Protein AF-A0A4R8VEF9-F1 (afdb_monomer_lite)

Radius of gyration: 25.26 Å; chains: 1; bounding box: 30×71×43 Å

Organism: NCBI:txid995038

pLDDT: mean 72.82, std 11.42, range [38.94, 88.0]

Foldseek 3Di:
DDPPPPCPPPPDQDDPVDDRDPDDDDDPPDDPDPVVVVVCVVPVDPPPDPPVVVPPPPPPDPDDD

Structure (mmCIF, N/CA/C/O backbone):
data_AF-A0A4R8VEF9-F1
#
_entry.id   AF-A0A4R8VEF9-F1
#
loop_
_atom_site.group_PDB
_atom_site.id
_atom_site.type_symbol
_atom_site.label_atom_id
_atom_site.label_alt_id
_atom_site.label_comp_id
_atom_site.label_asym_id
_atom_site.label_entity_id
_atom_site.label_seq_id
_atom_site.pdbx_PDB_ins_code
_atom_site.Cartn_x
_atom_site.Cartn_y
_atom_site.Cartn_z
_atom_site.occupancy
_atom_site.B_iso_or_equiv
_atom_site.auth_seq_id
_atom_site.auth_comp_id
_atom_site.auth_asym_id
_atom_site.auth_atom_id
_atom_site.pdbx_PDB_model_num
ATOM 1 N N . MET A 1 1 ? 10.836 35.428 20.960 1.00 38.94 1 MET A N 1
ATOM 2 C CA . MET A 1 1 ? 9.795 35.066 21.943 1.00 38.94 1 MET A CA 1
ATOM 3 C C . MET A 1 1 ? 9.123 33.801 21.452 1.00 38.94 1 MET A C 1
ATOM 5 O O . MET A 1 1 ? 8.234 33.878 20.618 1.00 38.94 1 MET A O 1
ATOM 9 N N . SER A 1 2 ? 9.614 32.642 21.884 1.00 49.84 2 SER A N 1
ATOM 10 C CA . SER A 1 2 ? 8.996 31.361 21.546 1.00 49.84 2 SER A CA 1
ATOM 11 C C . SER A 1 2 ? 7.945 31.069 22.606 1.00 49.84 2 SER A C 1
ATOM 13 O O . SER A 1 2 ? 8.293 30.733 23.740 1.00 49.84 2 SER A O 1
ATOM 15 N N . LEU A 1 3 ? 6.674 31.260 22.251 1.00 60.41 3 LEU A N 1
ATOM 16 C CA . LEU A 1 3 ? 5.559 30.711 23.012 1.00 60.41 3 LEU A CA 1
ATOM 17 C C . LEU A 1 3 ? 5.699 29.194 22.918 1.00 60.41 3 LEU A C 1
ATOM 19 O O . LEU A 1 3 ? 5.292 28.585 21.933 1.00 60.41 3 LEU A O 1
ATOM 23 N N . HIS A 1 4 ? 6.357 28.603 23.915 1.00 56.00 4 HIS A N 1
ATOM 24 C CA . HIS A 1 4 ? 6.209 27.188 24.198 1.00 56.00 4 HIS A CA 1
ATOM 25 C C . HIS A 1 4 ? 4.723 27.005 24.471 1.00 56.00 4 HIS A C 1
ATOM 27 O O . HIS A 1 4 ? 4.233 27.361 25.542 1.00 56.00 4 HIS A O 1
ATOM 33 N N . PHE A 1 5 ? 3.998 26.562 23.447 1.00 57.19 5 PHE A N 1
ATOM 34 C CA . PHE A 1 5 ? 2.637 26.095 23.578 1.00 57.19 5 PHE A CA 1
ATOM 35 C C . PHE A 1 5 ? 2.750 24.813 24.402 1.00 57.19 5 PHE A C 1
ATOM 37 O O . PHE A 1 5 ? 2.917 23.716 23.877 1.00 57.19 5 PHE A O 1
ATOM 44 N N . GLU A 1 6 ? 2.797 25.004 25.719 1.00 57.06 6 GLU A N 1
ATOM 45 C CA . GLU A 1 6 ? 2.545 24.008 26.750 1.00 57.06 6 GLU A CA 1
ATOM 46 C C . GLU A 1 6 ? 1.109 23.534 26.506 1.00 57.06 6 GLU A C 1
ATOM 48 O O . GLU A 1 6 ? 0.145 23.982 27.119 1.00 57.06 6 GLU A O 1
ATOM 53 N N . HIS A 1 7 ? 0.942 22.694 25.488 1.00 60.47 7 HIS A N 1
ATOM 54 C CA . HIS A 1 7 ? -0.269 21.933 25.293 1.00 60.47 7 HIS A CA 1
ATOM 55 C C . HIS A 1 7 ? -0.143 20.763 26.246 1.00 60.47 7 HIS A C 1
ATOM 57 O O . HIS A 1 7 ? 0.232 19.667 25.843 1.00 60.47 7 HIS A O 1
ATOM 63 N N . SER A 1 8 ? -0.384 21.004 27.532 1.00 60.94 8 SER A N 1
ATOM 64 C CA . SER A 1 8 ? -0.692 19.917 28.443 1.00 60.94 8 SER A CA 1
ATOM 65 C C . SER A 1 8 ? -1.962 19.286 27.855 1.00 60.94 8 SER A C 1
ATOM 67 O O . SER A 1 8 ? -3.010 19.943 27.878 1.00 60.94 8 SER A O 1
ATOM 69 N N . PRO A 1 9 ? -1.903 18.088 27.232 1.00 62.62 9 PRO A N 1
ATOM 70 C CA . PRO A 1 9 ? -3.098 17.499 26.665 1.00 62.62 9 PRO A CA 1
ATOM 71 C C . PRO A 1 9 ? -3.991 17.219 27.864 1.00 62.62 9 PRO A C 1
ATOM 73 O O . PRO A 1 9 ? -3.678 16.365 28.699 1.00 62.62 9 PRO A O 1
ATOM 76 N N . GLN A 1 10 ? -5.057 18.006 28.006 1.00 65.38 10 GLN A N 1
ATOM 77 C CA . GLN A 1 10 ? -6.143 17.703 28.924 1.00 65.38 10 GLN A CA 1
ATOM 78 C C . GLN A 1 10 ? -6.433 16.216 28.716 1.00 65.38 10 GLN A C 1
ATOM 80 O O . GLN A 1 10 ? -6.685 15.812 27.580 1.00 65.38 10 GLN A O 1
ATOM 85 N N . ARG A 1 11 ? -6.251 15.385 29.753 1.00 68.00 11 ARG A N 1
ATOM 86 C CA . ARG A 1 11 ? -6.408 13.927 29.651 1.00 68.00 11 ARG A CA 1
ATOM 87 C C . ARG A 1 11 ? -7.875 13.628 29.356 1.00 68.00 11 ARG A C 1
ATOM 89 O O . ARG A 1 11 ? -8.661 13.399 30.269 1.00 68.00 11 ARG A O 1
ATOM 96 N N . HIS A 1 12 ? -8.242 13.711 28.087 1.00 73.88 12 HIS A N 1
ATOM 97 C CA . HIS A 1 12 ? -9.583 13.469 27.609 1.00 73.88 12 HIS A CA 1
ATOM 98 C C . HIS A 1 12 ? -9.829 11.968 27.680 1.00 73.88 12 HIS A C 1
ATOM 100 O O . HIS A 1 12 ? -9.107 11.188 27.059 1.00 73.88 12 HIS A O 1
ATOM 106 N N . VAL A 1 13 ? -10.808 11.572 28.488 1.00 81.19 13 VAL A N 1
ATOM 107 C CA . VAL A 1 13 ? -11.275 10.191 28.556 1.00 81.19 13 VAL A CA 1
ATOM 108 C C . VAL A 1 13 ? -12.474 10.089 27.608 1.00 81.19 13 VAL A C 1
ATOM 110 O O . VAL A 1 13 ? -13.480 10.744 27.874 1.00 81.19 13 VAL A O 1
ATOM 113 N N . PRO A 1 14 ? -12.370 9.313 26.516 1.00 81.75 14 PRO A N 1
ATOM 114 C CA . PRO A 1 14 ? -13.441 9.123 25.542 1.00 81.75 14 PRO A CA 1
ATOM 115 C C . PRO A 1 14 ? -14.735 8.631 26.200 1.00 81.75 14 PRO A C 1
ATOM 117 O O . PRO A 1 14 ? -14.705 7.764 27.081 1.00 81.75 14 PRO A O 1
ATOM 120 N N . GLY A 1 15 ? -15.875 9.165 25.763 1.00 85.69 15 GLY A N 1
ATOM 121 C CA . GLY A 1 15 ? -17.189 8.703 26.212 1.00 85.69 15 GLY A CA 1
ATOM 122 C C . GLY A 1 15 ? -17.545 7.295 25.697 1.00 85.69 15 GLY A C 1
ATOM 123 O O . GLY A 1 15 ? -16.935 6.801 24.748 1.00 85.69 15 GLY A O 1
ATOM 124 N N . PRO A 1 16 ? -18.562 6.628 26.274 1.00 84.38 16 PRO A N 1
ATOM 125 C CA . PRO A 1 16 ? -19.060 5.336 25.799 1.00 84.38 16 PRO A CA 1
ATOM 126 C C . PRO A 1 16 ? -19.727 5.491 24.422 1.00 84.38 16 PRO A C 1
ATOM 128 O O . PRO A 1 16 ? -20.922 5.749 24.316 1.00 84.38 16 PRO A O 1
ATOM 131 N N . GLY A 1 17 ? -18.930 5.387 23.361 1.00 83.19 17 GLY A N 1
ATOM 132 C CA . GLY A 1 17 ? -19.349 5.622 21.976 1.00 83.19 17 GLY A CA 1
ATOM 133 C C . GLY A 1 17 ? -18.344 6.443 21.172 1.00 83.19 17 GLY A C 1
ATOM 134 O O . GLY A 1 17 ? -18.371 6.394 19.946 1.00 83.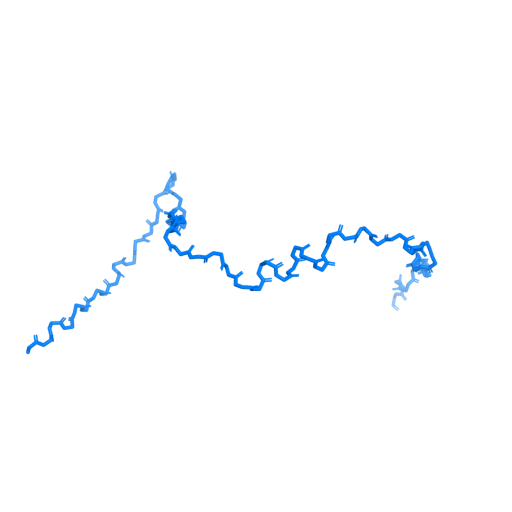19 17 GLY A O 1
ATOM 135 N N . GLU A 1 18 ? -17.423 7.141 21.841 1.00 83.25 18 GLU A N 1
ATOM 136 C CA . GLU A 1 18 ? -16.274 7.742 21.174 1.00 83.25 18 GLU A CA 1
ATOM 137 C C . GLU A 1 18 ? -15.156 6.713 20.981 1.00 83.25 18 GLU A C 1
ATOM 139 O O . GLU A 1 18 ? -14.891 5.895 21.871 1.00 83.25 18 GLU A O 1
ATOM 144 N N . PRO A 1 19 ? -14.471 6.740 19.825 1.00 80.00 19 PRO A N 1
ATOM 145 C CA . PRO A 1 19 ? -13.320 5.889 19.605 1.00 80.00 19 PRO A CA 1
ATOM 146 C C . PRO A 1 19 ? -12.215 6.270 20.590 1.00 80.00 19 PRO A C 1
ATOM 148 O O . PR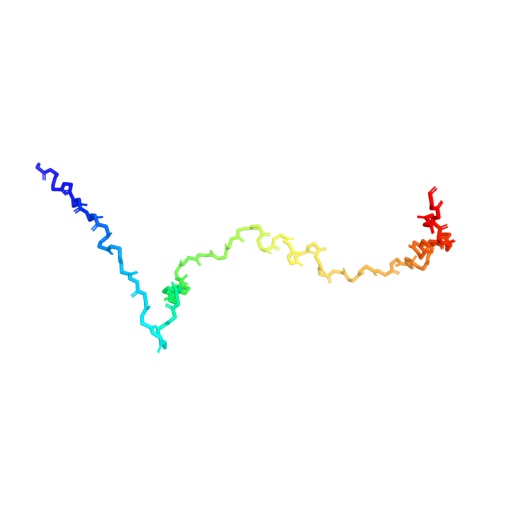O A 1 19 ? -11.839 7.432 20.727 1.00 80.00 19 PRO A O 1
ATOM 151 N N . SER A 1 20 ? -11.679 5.257 21.273 1.00 80.19 20 SER A N 1
ATOM 152 C CA . SER A 1 20 ? -10.651 5.473 22.293 1.00 80.19 20 SER A CA 1
ATOM 153 C C . SER A 1 20 ? -9.336 6.013 21.718 1.00 80.19 20 SER A C 1
ATOM 155 O O . SER A 1 20 ? -8.555 6.673 22.401 1.00 80.19 20 SER A O 1
ATOM 157 N N . ILE A 1 21 ? -9.120 5.758 20.428 1.00 79.88 21 ILE A N 1
ATOM 158 C CA . ILE A 1 21 ? -8.008 6.281 19.646 1.00 79.88 21 ILE A CA 1
ATOM 159 C C . ILE A 1 21 ? -8.589 7.265 18.624 1.00 79.88 21 ILE A C 1
ATOM 161 O O . ILE A 1 21 ? -9.469 6.865 17.855 1.00 79.88 21 ILE A O 1
ATOM 165 N N . PRO A 1 22 ? -8.112 8.522 18.580 1.00 76.94 22 PRO A N 1
ATOM 166 C CA . PRO A 1 22 ? -8.466 9.447 17.513 1.00 76.94 22 PRO A CA 1
ATOM 167 C C . PRO A 1 22 ? -8.144 8.832 16.149 1.00 76.94 22 PRO A C 1
ATOM 169 O O . PRO A 1 22 ? -7.046 8.312 15.943 1.00 76.94 22 PRO A O 1
ATOM 172 N N . GLN A 1 23 ? -9.090 8.886 15.214 1.00 78.50 23 GLN A N 1
ATOM 173 C CA . GLN A 1 23 ? -8.835 8.464 13.840 1.00 78.50 23 GLN A CA 1
ATOM 174 C C . GLN A 1 23 ? -7.856 9.464 13.213 1.00 78.50 23 GLN A C 1
ATOM 176 O O . GLN A 1 23 ? -8.210 10.617 12.987 1.00 78.50 23 GLN A O 1
ATOM 181 N N . LEU A 1 24 ? -6.609 9.043 13.000 1.00 75.00 24 LEU A N 1
ATOM 182 C CA . LEU A 1 24 ? -5.619 9.839 12.283 1.00 75.00 24 LEU A CA 1
ATOM 183 C C . LEU A 1 24 ? -5.822 9.594 10.785 1.00 75.00 24 LEU A C 1
ATOM 185 O O . LEU A 1 24 ? -5.704 8.455 10.331 1.00 75.00 24 LEU A O 1
ATOM 189 N N . GLU A 1 25 ? -6.146 10.639 10.026 1.00 77.75 25 GLU A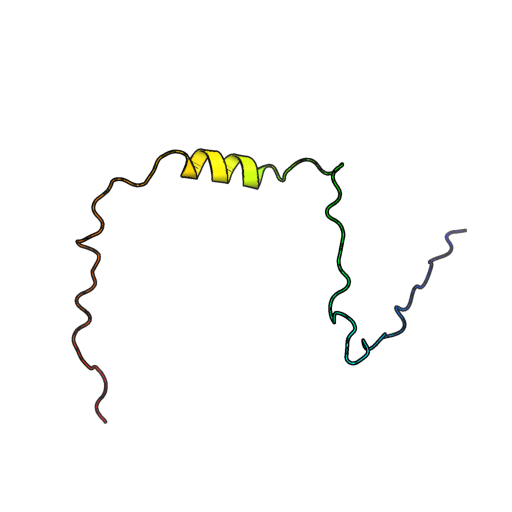 N 1
ATOM 190 C CA . GLU A 1 25 ? -6.161 10.550 8.566 1.00 77.75 25 GLU A CA 1
ATOM 191 C C . GLU A 1 25 ? -4.749 10.226 8.063 1.00 77.75 25 GLU A C 1
ATOM 193 O O . GLU A 1 25 ? -3.755 10.754 8.570 1.00 77.75 25 GLU A O 1
ATOM 198 N N . VAL A 1 26 ? -4.648 9.339 7.073 1.00 79.12 26 VAL A N 1
ATOM 199 C CA . VAL A 1 26 ? -3.378 9.112 6.378 1.00 79.12 26 VAL A CA 1
ATOM 200 C C . VAL A 1 26 ? -3.047 10.351 5.553 1.00 79.12 26 VAL A C 1
ATOM 202 O O . VAL A 1 26 ? -3.828 10.766 4.697 1.00 79.12 26 VAL A O 1
ATOM 205 N N . ASP A 1 27 ? -1.890 10.952 5.819 1.00 75.19 27 ASP A N 1
ATOM 206 C CA . ASP A 1 27 ? -1.400 12.081 5.036 1.00 75.19 27 ASP A CA 1
ATOM 207 C C . ASP A 1 27 ? -0.999 11.592 3.638 1.00 75.19 27 ASP A C 1
ATOM 209 O O . ASP A 1 27 ? 0.015 10.920 3.458 1.00 75.19 27 ASP A O 1
ATOM 213 N N . GLN A 1 28 ? -1.818 11.936 2.645 1.00 77.25 28 GLN A N 1
ATOM 214 C CA . GLN A 1 28 ? -1.629 11.544 1.246 1.00 77.25 28 GLN A CA 1
ATOM 215 C C . GLN A 1 28 ? -0.442 12.253 0.570 1.00 7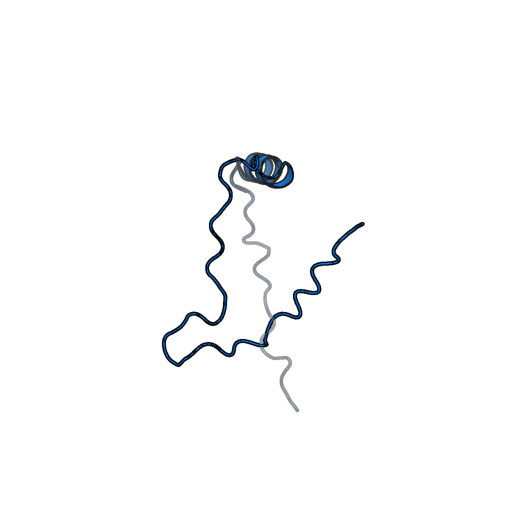7.25 28 GLN A C 1
ATOM 217 O O . GLN A 1 28 ? -0.088 11.906 -0.555 1.00 77.25 28 GLN A O 1
ATOM 222 N N . THR A 1 29 ? 0.151 13.266 1.212 1.00 81.81 29 THR A N 1
ATOM 223 C CA . THR A 1 29 ? 1.344 13.970 0.712 1.00 81.81 29 THR A CA 1
ATOM 224 C C . THR A 1 29 ? 2.645 13.314 1.163 1.00 81.81 29 THR A C 1
ATOM 226 O O . THR A 1 29 ? 3.705 13.594 0.597 1.00 81.81 29 THR A O 1
ATOM 229 N N . ILE A 1 30 ? 2.576 12.418 2.150 1.00 78.88 30 ILE A N 1
ATOM 230 C CA . ILE A 1 30 ? 3.713 11.609 2.566 1.00 78.88 30 ILE A CA 1
ATOM 231 C C . ILE A 1 30 ? 3.896 10.509 1.526 1.00 78.88 30 ILE A C 1
ATOM 233 O O . ILE A 1 30 ? 3.006 9.693 1.293 1.00 78.88 30 ILE A O 1
ATOM 237 N N . ALA A 1 31 ? 5.067 10.498 0.890 1.00 79.38 31 ALA A N 1
ATOM 238 C CA . ALA A 1 31 ? 5.441 9.410 0.003 1.00 79.38 31 ALA A CA 1
ATOM 239 C C . ALA A 1 31 ? 5.388 8.069 0.760 1.00 79.38 31 ALA A C 1
ATOM 241 O O . ALA A 1 31 ? 5.686 8.047 1.962 1.00 79.38 31 ALA A O 1
ATOM 242 N N . PRO A 1 32 ? 5.052 6.956 0.080 1.00 78.06 32 PRO A N 1
ATOM 243 C CA . PRO A 1 32 ? 5.169 5.626 0.660 1.00 78.06 32 PRO A CA 1
ATOM 244 C C . PRO A 1 32 ? 6.522 5.449 1.343 1.00 78.06 32 PRO A C 1
ATOM 246 O O . PRO A 1 32 ? 7.542 5.995 0.905 1.00 78.06 32 PRO A O 1
ATOM 249 N N . ARG A 1 33 ? 6.533 4.705 2.449 1.00 80.31 33 ARG A N 1
ATOM 250 C CA . ARG A 1 33 ? 7.792 4.417 3.129 1.00 80.31 33 ARG A CA 1
ATOM 251 C C . ARG A 1 33 ? 8.674 3.590 2.187 1.00 80.31 33 ARG A C 1
ATOM 253 O O . ARG A 1 33 ? 8.175 2.611 1.638 1.00 80.31 33 ARG A O 1
ATOM 260 N N . PRO A 1 34 ? 9.963 3.926 2.004 1.00 76.75 34 PRO A N 1
ATOM 261 C CA . PRO A 1 34 ? 10.831 3.193 1.080 1.00 76.75 34 PRO A CA 1
ATOM 262 C C . PRO A 1 34 ? 10.933 1.696 1.419 1.00 76.75 34 PRO A C 1
ATOM 264 O O . PRO A 1 34 ? 11.150 0.868 0.540 1.00 76.75 34 PRO A O 1
ATOM 267 N N . GLU A 1 35 ? 10.737 1.323 2.683 1.00 79.12 35 GLU A N 1
ATOM 268 C CA . GLU A 1 35 ? 10.709 -0.066 3.144 1.00 79.12 35 GLU A CA 1
ATOM 269 C C . GLU A 1 35 ? 9.505 -0.858 2.602 1.00 79.12 35 GLU A C 1
ATOM 271 O O . GLU A 1 35 ? 9.608 -2.071 2.421 1.00 79.12 35 GLU A O 1
ATOM 276 N N . GLU A 1 36 ? 8.380 -0.188 2.336 1.00 76.56 36 GLU A N 1
ATOM 277 C CA . GLU A 1 3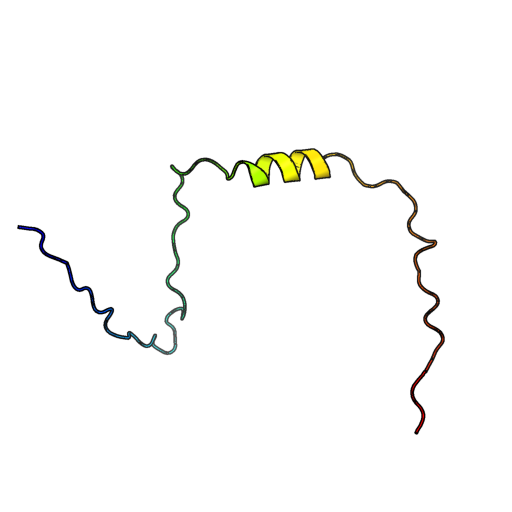6 ? 7.155 -0.794 1.799 1.00 76.56 36 GLU A CA 1
ATOM 278 C C . GLU A 1 36 ? 7.350 -1.226 0.340 1.00 76.56 36 GLU A C 1
ATOM 280 O O . GLU A 1 36 ? 7.084 -2.380 0.009 1.00 76.56 36 GLU A O 1
ATOM 285 N N . GLU A 1 37 ? 7.945 -0.365 -0.496 1.00 80.25 37 GLU A N 1
ATOM 286 C CA . GLU A 1 37 ? 8.286 -0.715 -1.885 1.00 80.25 37 GLU A CA 1
ATOM 287 C C . GLU A 1 37 ? 9.241 -1.918 -1.958 1.00 80.25 37 GLU A C 1
ATOM 289 O O . GLU A 1 37 ? 9.092 -2.793 -2.813 1.00 80.25 37 GLU A O 1
ATOM 294 N N . ILE A 1 38 ? 10.213 -2.005 -1.043 1.00 80.44 38 ILE A N 1
ATOM 295 C CA . ILE A 1 38 ? 11.156 -3.132 -0.997 1.00 80.44 38 ILE A CA 1
ATOM 296 C C . ILE A 1 38 ? 10.428 -4.429 -0.615 1.00 80.44 38 ILE A C 1
ATOM 298 O O . ILE A 1 38 ? 10.706 -5.482 -1.191 1.00 80.44 38 ILE A O 1
ATOM 302 N N . ALA A 1 39 ? 9.498 -4.377 0.341 1.00 81.94 39 ALA A N 1
ATOM 303 C CA . ALA A 1 39 ? 8.737 -5.548 0.770 1.00 81.94 39 ALA A CA 1
ATOM 304 C C . ALA A 1 39 ? 7.847 -6.110 -0.351 1.00 81.94 39 ALA A C 1
ATOM 306 O O . ALA A 1 39 ? 7.774 -7.332 -0.509 1.00 81.94 39 ALA A O 1
ATOM 307 N N . ASP A 1 40 ? 7.223 -5.241 -1.149 1.00 81.75 40 ASP A N 1
ATOM 308 C CA . ASP A 1 40 ? 6.410 -5.647 -2.298 1.00 81.75 40 ASP A CA 1
ATOM 309 C C . ASP A 1 40 ? 7.249 -6.349 -3.369 1.00 81.75 40 ASP A C 1
ATOM 311 O O . ASP A 1 40 ? 6.861 -7.412 -3.857 1.00 81.75 40 ASP A O 1
ATOM 315 N N . VAL A 1 41 ? 8.440 -5.823 -3.680 1.00 81.62 41 VAL A N 1
ATOM 316 C CA . VAL A 1 41 ? 9.379 -6.465 -4.616 1.00 81.62 41 VAL A CA 1
ATOM 317 C C . VAL A 1 41 ? 9.831 -7.830 -4.096 1.00 81.62 41 VAL A C 1
ATOM 319 O O . VAL A 1 41 ? 9.858 -8.797 -4.855 1.00 81.62 41 VAL A O 1
ATOM 322 N N . LEU A 1 42 ? 10.144 -7.942 -2.802 1.00 80.50 42 LEU A N 1
ATOM 323 C CA . LEU A 1 42 ? 10.577 -9.203 -2.190 1.00 80.50 42 LEU A CA 1
ATOM 324 C C . LEU A 1 42 ? 9.462 -10.258 -2.109 1.00 80.50 42 LEU A C 1
ATOM 326 O O . LEU A 1 42 ? 9.763 -11.446 -2.024 1.00 80.50 42 LEU A O 1
ATOM 330 N N . ARG A 1 43 ? 8.190 -9.843 -2.127 1.00 80.62 43 ARG A N 1
ATOM 331 C CA . ARG A 1 43 ? 7.015 -10.733 -2.127 1.00 80.62 43 ARG A CA 1
ATOM 332 C C . ARG A 1 43 ? 6.457 -10.997 -3.533 1.00 80.62 43 ARG A C 1
ATOM 334 O O . ARG A 1 43 ? 5.577 -11.842 -3.678 1.00 80.62 43 ARG A O 1
ATOM 341 N N . ALA A 1 44 ? 6.933 -10.293 -4.560 1.00 83.12 44 ALA A N 1
ATOM 342 C CA . ALA A 1 44 ? 6.371 -10.355 -5.911 1.00 83.12 44 ALA A CA 1
ATOM 343 C C . ALA A 1 44 ? 6.358 -11.774 -6.505 1.00 83.12 44 ALA A C 1
ATOM 345 O O . ALA A 1 44 ? 5.468 -12.105 -7.290 1.00 83.12 44 ALA A O 1
ATOM 346 N N . GLU A 1 45 ? 7.309 -12.622 -6.111 1.00 84.56 45 GLU A N 1
ATOM 347 C CA . GLU A 1 45 ? 7.333 -14.028 -6.495 1.00 84.56 45 GLU A CA 1
ATOM 348 C C . GLU A 1 45 ? 6.760 -14.904 -5.369 1.00 84.56 45 GLU A C 1
ATOM 350 O O . GLU A 1 45 ? 7.219 -14.819 -4.226 1.00 84.56 45 GLU A O 1
ATOM 355 N N . PRO A 1 46 ? 5.750 -15.749 -5.657 1.00 79.81 46 PRO A N 1
ATOM 356 C CA . PRO A 1 46 ? 5.259 -16.702 -4.675 1.00 79.81 46 PRO A CA 1
ATOM 357 C C . PRO A 1 46 ? 6.370 -17.696 -4.319 1.00 79.81 46 PRO A C 1
ATOM 359 O O . PRO A 1 46 ? 7.061 -18.206 -5.199 1.00 79.81 46 PRO A O 1
ATOM 362 N N . ASP A 1 47 ? 6.509 -18.010 -3.031 1.00 84.06 47 ASP A N 1
ATOM 363 C CA . ASP A 1 47 ? 7.406 -19.070 -2.577 1.00 84.06 47 ASP A CA 1
ATOM 364 C C . ASP A 1 47 ? 6.847 -20.434 -3.014 1.00 84.06 47 ASP A C 1
ATOM 366 O O . ASP A 1 47 ? 5.897 -20.958 -2.431 1.00 84.06 47 ASP A O 1
ATOM 370 N N . VAL A 1 48 ? 7.396 -20.967 -4.106 1.00 88.00 48 VAL A N 1
ATOM 371 C CA . VAL A 1 48 ? 6.991 -22.249 -4.706 1.00 88.00 48 VAL A CA 1
ATOM 372 C C . VAL A 1 48 ? 7.706 -23.449 -4.088 1.00 88.00 48 VAL A C 1
ATOM 374 O O . VAL A 1 48 ? 7.492 -24.579 -4.530 1.00 88.00 48 VAL A O 1
ATOM 377 N N . VAL A 1 49 ? 8.582 -23.228 -3.105 1.00 87.88 49 VAL A N 1
ATOM 378 C CA . VAL A 1 49 ? 9.255 -24.320 -2.403 1.00 87.88 49 VAL A CA 1
ATOM 379 C C . VAL A 1 49 ? 8.213 -25.109 -1.609 1.00 87.88 49 VAL A C 1
ATOM 381 O O . VAL A 1 49 ? 7.399 -24.544 -0.881 1.00 87.88 49 VAL A O 1
ATOM 384 N N . ASP A 1 50 ? 8.219 -26.435 -1.762 1.00 83.31 50 ASP A N 1
ATOM 385 C CA . ASP A 1 50 ? 7.353 -27.310 -0.977 1.00 83.31 50 ASP A CA 1
ATOM 386 C C . ASP A 1 50 ? 7.861 -27.376 0.469 1.00 83.31 50 ASP A C 1
ATOM 388 O O . ASP A 1 50 ? 8.888 -27.988 0.769 1.00 83.31 50 ASP A O 1
ATOM 392 N N . HIS A 1 51 ? 7.139 -26.711 1.370 1.00 81.56 51 HIS A N 1
ATOM 393 C CA . HIS A 1 51 ? 7.431 -26.685 2.805 1.00 81.56 51 HIS A CA 1
ATOM 394 C C . HIS A 1 51 ? 6.700 -27.792 3.581 1.00 81.56 51 HIS A C 1
ATOM 396 O O . HIS A 1 51 ? 6.628 -27.731 4.813 1.00 81.56 51 HIS A O 1
ATOM 402 N N . SER A 1 52 ? 6.163 -28.813 2.897 1.00 82.19 52 SER A N 1
ATOM 403 C CA . SER A 1 52 ? 5.533 -29.994 3.516 1.00 82.19 52 SER A CA 1
ATOM 404 C C . SER A 1 52 ? 6.408 -30.645 4.587 1.00 82.19 52 SER A C 1
ATOM 406 O O . SER A 1 52 ? 5.904 -31.103 5.615 1.00 82.19 52 SER A O 1
ATOM 408 N N . GLU A 1 53 ? 7.722 -30.638 4.373 1.00 75.50 53 GLU A N 1
ATOM 409 C CA . GLU A 1 53 ? 8.714 -31.273 5.241 1.00 75.50 53 GLU A CA 1
ATOM 410 C C . GLU A 1 53 ? 8.878 -30.542 6.582 1.00 75.50 53 GLU A C 1
ATOM 412 O O . GLU A 1 53 ? 9.308 -31.141 7.570 1.00 75.50 53 GLU A O 1
ATOM 417 N N . HIS A 1 54 ? 8.471 -29.267 6.665 1.00 65.00 54 HIS A N 1
ATOM 418 C CA . HIS A 1 54 ? 8.447 -28.515 7.922 1.00 65.00 54 HIS A CA 1
ATOM 419 C C . HIS A 1 54 ? 7.140 -28.708 8.705 1.00 65.00 54 HIS A C 1
ATOM 421 O O . HIS A 1 54 ? 6.916 -28.048 9.727 1.00 65.00 54 HIS A O 1
ATOM 427 N N . ARG A 1 55 ? 6.287 -29.659 8.301 1.00 68.12 55 ARG A N 1
ATOM 428 C CA . ARG A 1 55 ? 5.245 -30.203 9.173 1.00 68.12 55 ARG A CA 1
ATOM 429 C C . ARG A 1 55 ? 5.933 -30.951 10.310 1.00 68.12 55 ARG A C 1
ATOM 431 O O . ARG A 1 55 ? 6.096 -32.167 10.272 1.00 68.12 55 ARG A O 1
ATOM 438 N N . VAL A 1 56 ? 6.349 -30.187 11.321 1.00 65.81 56 VAL A N 1
ATOM 439 C CA . VAL A 1 56 ? 6.884 -30.678 12.586 1.00 65.81 56 VAL A CA 1
ATOM 440 C C . VAL A 1 56 ? 5.960 -31.792 13.039 1.00 65.81 56 VAL A C 1
ATOM 442 O O . VAL A 1 56 ? 4.791 -31.565 13.357 1.00 65.81 56 VAL A O 1
ATOM 445 N N . THR A 1 57 ? 6.488 -33.012 13.042 1.00 60.03 57 THR A N 1
ATOM 446 C CA . THR A 1 57 ? 5.913 -34.092 13.823 1.00 60.03 57 THR A CA 1
ATOM 447 C C . THR A 1 57 ? 6.051 -33.617 15.267 1.00 60.03 57 THR A C 1
ATOM 449 O O . THR A 1 57 ? 7.112 -33.686 15.879 1.00 60.03 57 THR A O 1
ATOM 452 N N . THR A 1 58 ? 5.025 -32.945 15.784 1.00 62.38 58 THR A N 1
ATOM 453 C CA . THR A 1 58 ? 4.938 -32.692 17.215 1.00 62.38 58 THR A CA 1
ATOM 454 C C . THR A 1 58 ? 4.812 -34.079 17.836 1.00 62.38 58 THR A C 1
ATOM 456 O O . THR A 1 58 ? 3.816 -34.753 17.557 1.00 62.38 58 THR A O 1
ATOM 459 N N . PRO A 1 59 ? 5.790 -34.572 18.621 1.00 62.53 59 PRO A N 1
ATOM 460 C CA . PRO A 1 59 ? 5.541 -35.777 19.391 1.00 62.53 59 PRO A CA 1
ATOM 461 C C . PRO A 1 59 ? 4.358 -35.470 20.324 1.00 62.53 59 PRO A C 1
ATOM 463 O O . PRO A 1 59 ? 4.355 -34.418 20.973 1.00 62.53 59 PRO A O 1
ATOM 466 N N . PRO A 1 60 ? 3.314 -36.314 20.367 1.00 58.09 60 PRO A N 1
ATOM 467 C CA . PRO A 1 60 ? 2.160 -36.034 21.199 1.00 58.09 60 PRO A CA 1
ATOM 468 C C . PRO A 1 60 ? 2.584 -36.117 22.669 1.00 58.09 60 PRO A C 1
ATOM 470 O O . PRO A 1 60 ? 2.989 -37.170 23.146 1.00 58.09 60 PRO A O 1
ATOM 473 N N . GLY A 1 61 ? 2.472 -34.996 23.382 1.00 59.56 61 GLY A N 1
ATOM 474 C CA . GLY A 1 61 ? 2.426 -34.968 24.843 1.00 59.56 61 GLY A CA 1
ATOM 475 C C . GLY A 1 61 ? 3.763 -35.114 25.572 1.00 59.56 61 GLY A C 1
ATOM 476 O O . GLY A 1 61 ? 4.053 -36.161 26.138 1.00 59.56 61 GLY A O 1
ATOM 477 N N . SER A 1 62 ? 4.500 -34.011 25.725 1.00 57.41 62 SER A N 1
ATOM 478 C CA . SER A 1 62 ? 5.251 -33.785 26.971 1.00 57.41 62 SER A CA 1
ATOM 479 C C . SER A 1 62 ? 4.333 -33.030 27.926 1.00 57.41 62 SER A C 1
ATOM 481 O O . SER A 1 62 ? 4.332 -31.805 28.012 1.00 57.41 62 SER A O 1
ATOM 483 N N . GLY A 1 63 ? 3.441 -33.786 28.548 1.00 57.16 63 GLY A N 1
ATOM 484 C CA . GLY A 1 63 ? 2.450 -33.280 29.477 1.00 57.16 63 GLY A CA 1
ATOM 485 C C . GLY A 1 63 ? 2.035 -34.395 30.410 1.00 57.16 63 GLY A C 1
ATOM 486 O O . GLY A 1 63 ? 0.902 -34.844 30.331 1.00 57.16 63 GLY A O 1
ATOM 487 N N . THR A 1 64 ? 2.942 -34.852 31.274 1.00 50.53 64 THR A N 1
ATOM 488 C CA . THR A 1 64 ? 2.570 -35.652 32.445 1.00 50.53 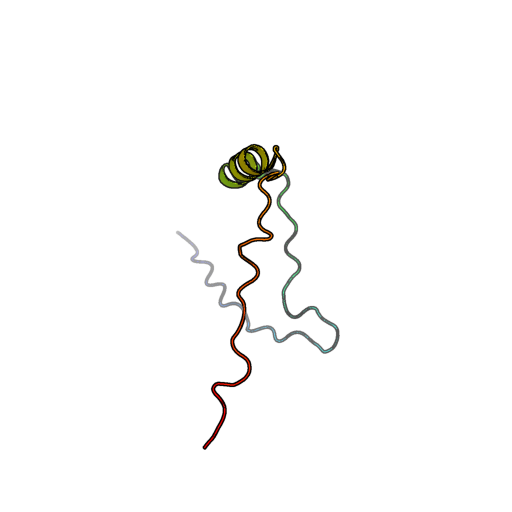64 THR A CA 1
ATOM 489 C C . THR A 1 64 ? 3.535 -35.429 33.609 1.00 50.53 64 THR A C 1
ATOM 491 O O . THR A 1 64 ? 4.643 -35.956 33.596 1.00 50.53 64 THR A O 1
ATOM 494 N N . LYS A 1 65 ? 2.981 -34.724 34.602 1.00 48.41 65 LYS A N 1
ATOM 495 C CA . LYS A 1 65 ? 3.094 -34.892 36.059 1.00 48.41 65 LYS A CA 1
ATOM 496 C C . LYS A 1 65 ? 4.388 -34.515 36.781 1.00 48.41 65 LYS A C 1
ATOM 498 O O . LYS A 1 65 ? 5.416 -35.190 36.595 1.00 48.41 65 LYS A O 1
#

Secondary structure (DSSP, 8-state):
---------------BTB-SS--PPP-TTSPPPHHHHHHHHHHSS---S--GGG-----S-----

Sequence (65 aa):
MSLHFEHSPQRHVPGPGEPSIPQLEVDQTIAPRPEEEIADVLRAEPDVVDHSEHRVTTPPGSGTK